Protein AF-A0A561WG35-F1 (afdb_monomer_lite)

pLDDT: mean 74.91, std 13.27, range [43.56, 94.31]

Organism: NCBI:txid1461247

Foldseek 3Di:
DDPDPPVVCVVVVVVQVVVQVVCVVVVHDDDDPVVVLVVVLLVCLLVVPDQVVSCVVSVPPDCVVVVVNVVSNVVSVVVVVVVVCCVVPVDPDPPPPDDD

Sequence (100 aa):
MRGGIAGLLAPLAAVYDEWKRLLKLAGLRDGRLHDARHTAATVLLILGVAERAVMGIMGWSNSAMAARYQHLTAQVRRDIAQRVGGLLWDNPTEDRKPAS

Secondary structure (DSSP, 8-state):
----GGGGTHHHHHHHHHHHHHHHHTTPPP--HHHHHHHHHHHHHHTT--HHHHHHHTT-S-THHHHTTHHHHHHHHHHHHHHHHHHHH--S--------

InterPro domains:
  IPR002104 Integrase, catalytic domain [PF00589] (14-74)
  IPR011010 DNA breaking-rejoining enzyme, catalytic core [SSF56349] (14-84)
  IPR013762 Integrase-like, catalytic domain superfamily [G3DSA:1.10.443.10] (10-85)

Radius of gyration: 23.84 Å; chains: 1; bounding box: 97×24×40 Å

Structure (mmCIF, N/CA/C/O backbone):
data_AF-A0A561WG35-F1
#
_entry.id   AF-A0A561WG35-F1
#
loop_
_atom_site.group_PDB
_atom_site.id
_atom_site.type_symbol
_atom_site.label_atom_id
_atom_site.label_alt_id
_atom_site.label_comp_id
_atom_site.label_asym_id
_atom_site.label_entity_id
_atom_site.label_seq_id
_atom_site.pdbx_PDB_ins_code
_atom_site.Cartn_x
_atom_site.Cartn_y
_atom_site.Cartn_z
_atom_site.occupancy
_atom_site.B_iso_or_equiv
_atom_site.auth_seq_id
_atom_site.auth_comp_id
_atom_site.auth_asym_id
_atom_site.auth_atom_id
_atom_site.pdbx_PDB_model_num
ATOM 1 N N . MET A 1 1 ? 43.933 -5.285 -22.510 1.00 43.56 1 M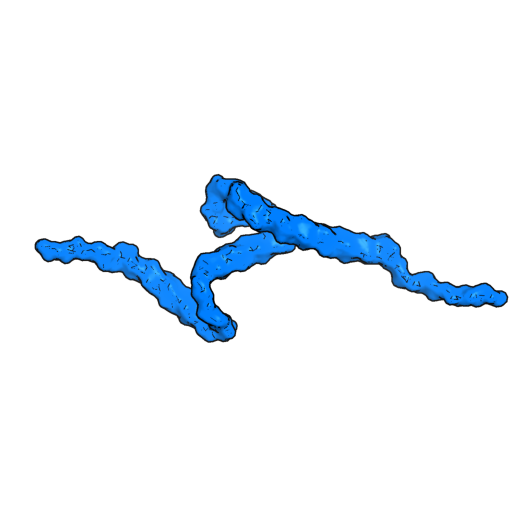ET A N 1
ATOM 2 C CA . MET A 1 1 ? 43.120 -4.065 -22.729 1.00 43.56 1 MET A CA 1
ATOM 3 C C . MET A 1 1 ? 41.648 -4.460 -22.848 1.00 43.56 1 MET A C 1
ATOM 5 O O . MET A 1 1 ? 41.367 -5.386 -23.592 1.00 43.56 1 MET A O 1
ATOM 9 N N . ARG A 1 2 ? 40.761 -3.725 -22.150 1.00 46.56 2 ARG A N 1
ATOM 10 C CA . ARG A 1 2 ? 39.273 -3.752 -22.168 1.00 46.56 2 ARG A CA 1
ATOM 11 C C . ARG A 1 2 ? 38.548 -4.838 -21.344 1.00 46.56 2 ARG A C 1
ATOM 13 O O . ARG A 1 2 ? 37.812 -5.651 -21.885 1.00 46.56 2 ARG A O 1
ATOM 20 N N . GLY A 1 3 ? 38.669 -4.768 -20.014 1.00 45.69 3 GLY A N 1
ATOM 21 C CA . GLY A 1 3 ? 37.643 -5.280 -19.092 1.00 45.69 3 GLY A CA 1
ATOM 22 C C . GLY A 1 3 ? 36.515 -4.2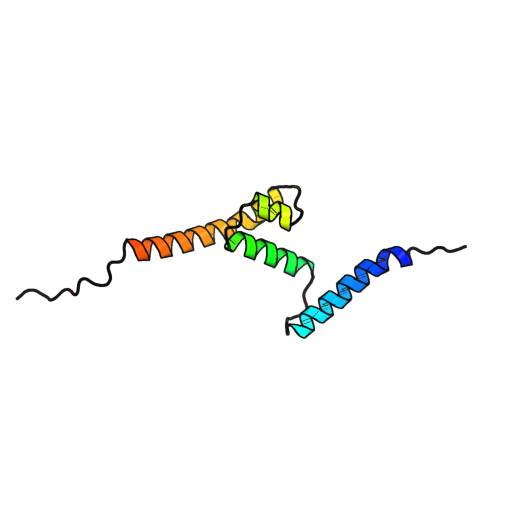52 -18.988 1.00 45.69 3 GLY A C 1
ATOM 23 O O . GLY A 1 3 ? 36.675 -3.224 -18.337 1.00 45.69 3 GLY A O 1
ATOM 24 N N . GLY A 1 4 ? 35.431 -4.466 -19.733 1.00 47.00 4 GLY A N 1
ATOM 25 C CA . GLY A 1 4 ? 34.311 -3.533 -19.831 1.00 47.00 4 GLY A CA 1
ATOM 26 C C . GLY A 1 4 ? 33.231 -3.815 -18.788 1.00 47.00 4 GLY A C 1
ATOM 27 O O . GLY A 1 4 ? 32.826 -4.958 -18.611 1.00 47.00 4 GLY A O 1
ATOM 28 N N . ILE A 1 5 ? 32.742 -2.742 -18.170 1.00 57.34 5 ILE A N 1
ATOM 29 C CA . ILE A 1 5 ? 31.492 -2.485 -17.418 1.00 57.34 5 ILE A CA 1
ATOM 30 C C . ILE A 1 5 ? 30.224 -3.335 -17.710 1.00 57.34 5 ILE A C 1
ATOM 32 O O . ILE A 1 5 ? 29.218 -3.176 -17.025 1.00 57.34 5 ILE A O 1
ATOM 36 N N . ALA A 1 6 ? 30.240 -4.252 -18.678 1.00 53.53 6 ALA A N 1
ATOM 37 C CA . ALA A 1 6 ? 29.117 -5.102 -19.072 1.00 53.53 6 ALA A CA 1
ATOM 38 C C . ALA A 1 6 ? 28.726 -6.158 -18.015 1.00 53.53 6 ALA A C 1
ATOM 40 O O . ALA A 1 6 ? 27.555 -6.516 -17.916 1.00 53.53 6 ALA A O 1
ATOM 41 N N . GLY A 1 7 ? 29.666 -6.620 -17.182 1.00 49.97 7 GLY A N 1
ATOM 42 C CA . GLY A 1 7 ? 29.391 -7.646 -16.161 1.00 49.97 7 GLY A CA 1
ATOM 43 C C . GLY A 1 7 ? 28.506 -7.179 -14.996 1.00 49.97 7 GLY A C 1
ATOM 44 O O . GLY A 1 7 ? 27.872 -8.002 -14.345 1.00 49.97 7 GLY A O 1
ATOM 45 N N . LEU A 1 8 ? 28.419 -5.866 -14.746 1.00 57.03 8 LEU A N 1
ATOM 46 C CA . LEU A 1 8 ? 27.687 -5.309 -13.599 1.00 57.03 8 LEU A CA 1
ATOM 47 C C . LEU A 1 8 ? 26.211 -4.987 -13.914 1.00 57.03 8 LEU A C 1
ATOM 49 O O . LEU A 1 8 ? 25.406 -4.843 -12.999 1.00 57.03 8 LEU A O 1
ATOM 53 N N . LEU A 1 9 ? 25.845 -4.884 -15.199 1.00 55.16 9 LEU A N 1
ATOM 54 C CA . LEU A 1 9 ? 24.490 -4.527 -15.655 1.00 55.16 9 LEU A CA 1
ATOM 55 C C . LEU A 1 9 ? 23.611 -5.743 -15.993 1.00 55.16 9 LEU A C 1
ATOM 57 O O . LEU A 1 9 ? 22.385 -5.627 -15.995 1.00 55.16 9 LEU A O 1
ATOM 61 N N . ALA A 1 10 ? 24.216 -6.916 -16.204 1.00 59.88 10 ALA A N 1
ATOM 62 C CA . ALA A 1 10 ? 23.510 -8.177 -16.444 1.00 59.88 10 ALA A CA 1
ATOM 63 C C . ALA A 1 10 ? 22.428 -8.535 -15.391 1.00 59.88 10 ALA A C 1
ATOM 65 O O . ALA A 1 10 ? 21.345 -8.959 -15.797 1.00 59.88 10 ALA A O 1
ATOM 66 N N . PRO A 1 11 ? 22.629 -8.325 -14.070 1.00 62.84 11 PRO A N 1
ATOM 67 C CA . PRO A 1 11 ? 21.600 -8.657 -13.085 1.00 62.84 11 PRO A CA 1
ATOM 68 C C . PRO A 1 11 ? 20.382 -7.725 -13.148 1.00 62.84 11 PRO A C 1
ATOM 70 O O . PRO A 1 11 ? 19.262 -8.165 -12.907 1.00 62.84 11 PRO A O 1
ATOM 73 N N . LEU A 1 12 ? 20.567 -6.451 -13.507 1.00 63.19 12 LEU A N 1
ATOM 74 C CA . LEU A 1 12 ? 19.464 -5.492 -13.638 1.00 63.19 12 LEU A CA 1
ATOM 75 C C . LEU A 1 12 ? 18.624 -5.748 -14.895 1.00 63.19 12 LEU A C 1
ATOM 77 O O . LEU A 1 12 ? 17.399 -5.658 -14.827 1.00 63.19 12 LEU A O 1
ATOM 81 N N . ALA A 1 13 ? 19.265 -6.109 -16.011 1.00 73.19 13 ALA A N 1
ATOM 82 C CA . ALA A 1 13 ? 18.569 -6.484 -17.242 1.00 73.19 13 ALA A CA 1
ATOM 83 C C . ALA A 1 13 ? 17.719 -7.753 -17.048 1.00 73.19 13 ALA A C 1
ATOM 85 O O . ALA A 1 13 ? 16.539 -7.754 -17.385 1.00 73.19 13 ALA A O 1
ATOM 86 N N . ALA A 1 14 ? 18.267 -8.782 -16.392 1.00 80.06 14 ALA A N 1
ATOM 87 C CA . ALA A 1 14 ? 17.537 -10.020 -16.111 1.00 80.06 14 ALA A CA 1
ATOM 88 C C . ALA A 1 14 ? 16.300 -9.801 -15.216 1.00 80.06 14 ALA A C 1
ATOM 90 O O . ALA A 1 14 ? 15.239 -10.372 -15.468 1.00 80.06 14 ALA A O 1
ATOM 91 N N . VAL A 1 15 ? 16.404 -8.940 -14.195 1.00 82.38 15 VAL A N 1
ATOM 92 C CA . VAL A 1 15 ? 15.263 -8.578 -13.331 1.00 82.38 15 VAL A CA 1
ATOM 93 C C . VAL A 1 15 ? 14.197 -7.804 -14.107 1.00 82.38 15 VAL A C 1
ATOM 95 O O . VAL A 1 15 ? 13.002 -8.008 -13.889 1.00 82.38 15 VAL A O 1
ATOM 98 N N . TYR A 1 16 ? 14.610 -6.918 -15.013 1.00 87.06 16 TYR A N 1
ATOM 99 C CA . TYR A 1 16 ? 13.688 -6.172 -15.863 1.00 87.06 16 TYR A CA 1
ATOM 100 C C . TYR A 1 16 ? 12.933 -7.093 -16.830 1.00 87.06 16 TYR A C 1
ATOM 102 O O . TYR A 1 16 ? 11.708 -7.002 -16.917 1.00 87.06 16 TYR A O 1
ATOM 110 N N . ASP A 1 17 ? 13.635 -7.999 -17.507 1.00 89.75 17 ASP A N 1
ATOM 111 C CA . ASP A 1 17 ? 13.030 -8.906 -18.484 1.00 89.75 17 ASP A CA 1
ATOM 112 C C . ASP A 1 17 ? 12.055 -9.882 -17.819 1.00 89.75 17 ASP A C 1
ATOM 114 O O . ASP A 1 17 ? 10.928 -10.052 -18.297 1.00 89.75 17 ASP A O 1
ATOM 118 N N . GLU A 1 18 ? 12.424 -10.452 -16.666 1.00 91.56 18 GLU A N 1
ATOM 119 C CA . GLU A 1 18 ? 11.514 -11.324 -15.918 1.00 91.56 18 GLU A CA 1
ATOM 120 C C . GLU A 1 18 ? 10.297 -10.548 -15.400 1.00 91.56 18 GLU A C 1
ATOM 122 O O . GLU A 1 18 ? 9.172 -11.035 -15.492 1.00 91.56 18 GLU A O 1
ATOM 127 N N . TRP A 1 19 ? 10.472 -9.303 -14.942 1.00 90.38 19 TRP A N 1
ATOM 128 C CA . TRP A 1 19 ? 9.348 -8.446 -14.559 1.00 90.38 19 TRP A CA 1
ATOM 129 C C . TRP A 1 19 ? 8.365 -8.229 -15.718 1.00 90.38 19 TRP A C 1
ATOM 131 O O . TRP A 1 19 ? 7.153 -8.385 -15.546 1.00 90.38 19 TRP A O 1
ATOM 141 N N . LYS A 1 20 ? 8.868 -7.918 -16.919 1.00 93.25 20 LYS A N 1
ATOM 142 C CA . LYS A 1 20 ? 8.021 -7.760 -18.112 1.00 93.25 20 LYS A CA 1
ATOM 143 C C . LYS A 1 20 ? 7.327 -9.066 -18.494 1.00 93.25 20 LYS A C 1
ATOM 145 O O . LYS A 1 20 ? 6.151 -9.045 -18.865 1.00 93.25 20 LYS A O 1
ATOM 150 N N . ARG A 1 21 ? 8.010 -10.205 -18.350 1.00 94.31 21 ARG A N 1
ATOM 151 C CA . ARG A 1 21 ? 7.420 -11.533 -18.561 1.00 94.31 21 ARG A CA 1
ATOM 152 C C . ARG A 1 21 ? 6.263 -11.794 -17.595 1.00 94.31 21 ARG A C 1
ATOM 154 O O . ARG A 1 21 ? 5.195 -12.215 -18.037 1.00 94.31 21 ARG A O 1
ATOM 161 N N . LEU A 1 22 ? 6.444 -11.494 -16.309 1.00 90.75 22 LEU A N 1
ATOM 162 C CA . LEU A 1 22 ? 5.416 -11.655 -15.277 1.00 90.75 22 LEU A CA 1
ATOM 163 C C . LEU A 1 22 ? 4.193 -10.767 -15.528 1.00 90.75 22 LEU A C 1
ATOM 165 O O . LEU A 1 22 ? 3.070 -11.252 -15.413 1.00 90.75 22 LEU A O 1
ATOM 169 N N . LEU A 1 23 ? 4.385 -9.505 -15.933 1.00 89.69 23 LEU A N 1
ATOM 170 C CA . LEU A 1 23 ? 3.270 -8.622 -16.297 1.00 89.69 23 LEU A CA 1
ATOM 171 C C . LEU A 1 23 ? 2.428 -9.206 -17.435 1.00 89.69 23 LEU A C 1
ATOM 173 O O . LEU A 1 23 ? 1.201 -9.233 -17.340 1.00 89.69 23 LEU A O 1
ATOM 177 N N . LYS A 1 24 ? 3.084 -9.733 -18.477 1.00 94.06 24 LYS A N 1
ATOM 178 C CA . LYS A 1 24 ? 2.401 -10.371 -19.608 1.00 94.06 24 LYS A CA 1
ATOM 179 C C . LYS A 1 24 ? 1.638 -11.626 -19.182 1.00 94.06 24 LYS A C 1
ATOM 181 O O . LYS A 1 24 ? 0.499 -11.805 -19.601 1.00 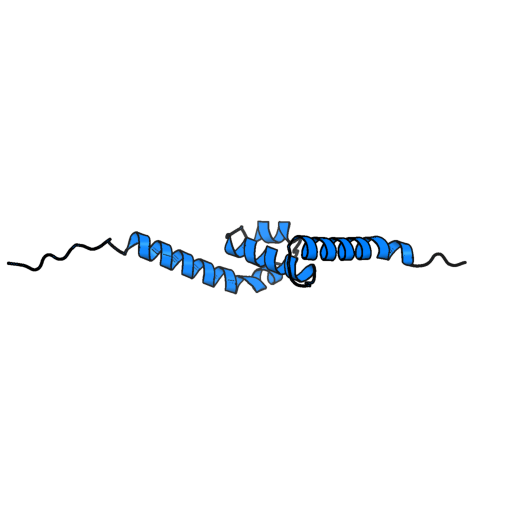94.06 24 LYS A O 1
ATOM 186 N N . LEU A 1 25 ? 2.241 -12.475 -18.346 1.00 93.69 25 LEU A N 1
ATOM 187 C CA . LEU A 1 25 ? 1.590 -13.681 -17.820 1.00 93.69 25 LEU A CA 1
ATOM 188 C C . LEU A 1 25 ? 0.373 -13.355 -16.948 1.00 93.69 25 LEU A C 1
ATOM 190 O O . LEU A 1 25 ? -0.626 -14.062 -17.010 1.00 93.69 25 LEU A O 1
ATOM 194 N N . ALA A 1 26 ? 0.438 -12.271 -16.175 1.00 88.88 26 ALA A N 1
ATOM 195 C CA . ALA A 1 26 ? -0.669 -11.794 -15.353 1.00 88.88 26 ALA A CA 1
ATOM 196 C C . ALA A 1 26 ? -1.751 -11.034 -16.151 1.00 88.88 26 ALA A C 1
ATOM 198 O O . ALA A 1 26 ? -2.738 -10.599 -15.562 1.00 88.88 26 ALA A O 1
ATOM 199 N N . GLY A 1 27 ? -1.570 -10.830 -17.464 1.00 92.50 27 GLY A N 1
ATOM 200 C CA . GLY A 1 27 ? -2.487 -10.039 -18.294 1.00 92.50 27 GLY A CA 1
ATOM 201 C C . GLY A 1 27 ? -2.527 -8.552 -17.920 1.00 92.50 27 GLY A C 1
ATOM 202 O O . GLY A 1 27 ? -3.511 -7.867 -18.195 1.00 92.50 27 GLY A O 1
ATOM 203 N N . LEU A 1 28 ? -1.479 -8.047 -17.265 1.00 88.62 28 LEU A N 1
ATOM 204 C CA . LEU A 1 28 ? -1.392 -6.666 -16.805 1.00 88.62 28 LEU A CA 1
ATOM 205 C C . LEU A 1 28 ? -0.780 -5.763 -17.879 1.00 88.62 28 LEU A C 1
ATOM 207 O O . LEU A 1 28 ? 0.056 -6.180 -18.682 1.00 88.62 28 LEU A O 1
ATOM 211 N N . ARG A 1 29 ? -1.182 -4.486 -17.860 1.00 89.81 29 ARG A N 1
ATOM 212 C CA . ARG A 1 29 ? -0.575 -3.443 -18.697 1.00 89.81 29 ARG A CA 1
ATOM 213 C C . ARG A 1 29 ? 0.921 -3.321 -18.427 1.00 89.81 29 ARG A C 1
ATOM 215 O O . ARG A 1 29 ? 1.393 -3.639 -17.333 1.00 89.81 29 ARG A O 1
ATOM 222 N N . ASP A 1 30 ? 1.641 -2.752 -19.388 1.00 89.81 30 ASP A N 1
ATOM 223 C CA . ASP A 1 30 ? 3.055 -2.488 -19.188 1.00 89.81 30 ASP A CA 1
ATOM 224 C C . ASP A 1 30 ? 3.280 -1.495 -18.034 1.00 89.81 30 ASP A C 1
ATOM 226 O O . ASP A 1 30 ? 2.683 -0.414 -17.980 1.00 89.81 30 ASP A O 1
ATOM 230 N N . GLY A 1 31 ? 4.116 -1.892 -17.078 1.00 85.94 31 GLY A N 1
ATOM 231 C CA . GLY A 1 31 ? 4.328 -1.186 -15.818 1.00 85.94 31 GLY A CA 1
ATOM 232 C C . GLY A 1 31 ? 5.779 -1.263 -15.366 1.00 85.94 31 GLY A C 1
ATOM 233 O O . GLY A 1 31 ? 6.546 -2.135 -15.799 1.00 85.94 31 GLY A O 1
ATOM 234 N N . ARG A 1 32 ? 6.193 -0.331 -14.503 1.00 87.75 32 ARG A N 1
ATOM 235 C CA . ARG A 1 32 ? 7.536 -0.350 -13.913 1.00 87.75 32 ARG A CA 1
ATOM 236 C C . ARG A 1 32 ? 7.521 -1.195 -12.643 1.00 87.75 32 ARG A C 1
ATOM 238 O O . ARG A 1 32 ? 6.563 -1.154 -11.879 1.00 87.75 32 ARG A O 1
ATOM 245 N N . LEU A 1 33 ? 8.623 -1.891 -12.365 1.00 84.00 33 LEU A N 1
ATOM 246 C CA . LEU A 1 33 ? 8.786 -2.664 -11.125 1.00 84.00 33 LEU A CA 1
ATOM 247 C C . LEU A 1 33 ? 8.604 -1.784 -9.872 1.00 84.00 33 LEU A C 1
ATOM 249 O O . LEU A 1 33 ? 8.064 -2.211 -8.854 1.00 84.00 33 LEU A O 1
ATOM 253 N N . HIS A 1 34 ? 9.009 -0.518 -9.970 1.00 86.69 34 HIS A N 1
ATOM 254 C CA . HIS A 1 34 ? 8.820 0.472 -8.916 1.00 86.69 34 HIS A CA 1
ATOM 255 C C . HIS A 1 34 ? 7.339 0.758 -8.606 1.00 86.69 34 HIS A C 1
ATOM 257 O O . HIS A 1 34 ? 6.995 0.988 -7.449 1.00 86.69 34 HIS A O 1
ATOM 263 N N . ASP A 1 35 ? 6.448 0.683 -9.598 1.00 84.62 35 ASP A N 1
ATOM 264 C CA . ASP A 1 35 ? 5.012 0.894 -9.386 1.00 84.62 35 ASP A CA 1
ATOM 265 C C . ASP A 1 35 ? 4.414 -0.257 -8.572 1.00 84.62 35 ASP A C 1
ATOM 267 O O . ASP A 1 35 ? 3.620 -0.030 -7.663 1.00 84.62 35 ASP A O 1
ATOM 271 N N . ALA A 1 36 ? 4.873 -1.488 -8.810 1.00 85.19 36 ALA A N 1
ATOM 272 C CA . ALA A 1 36 ? 4.489 -2.640 -7.999 1.00 85.19 36 ALA A CA 1
ATOM 273 C C . ALA A 1 36 ? 4.975 -2.508 -6.550 1.00 85.19 36 ALA A C 1
ATOM 275 O O . ALA A 1 36 ? 4.236 -2.823 -5.617 1.00 85.19 36 ALA A O 1
ATOM 276 N N . ARG A 1 37 ? 6.182 -1.961 -6.343 1.00 84.44 37 ARG A N 1
ATOM 277 C CA . ARG A 1 37 ? 6.683 -1.624 -5.001 1.00 84.44 37 ARG A CA 1
ATOM 278 C C . ARG A 1 37 ? 5.791 -0.583 -4.313 1.00 84.44 37 ARG A C 1
ATOM 280 O O . ARG A 1 37 ? 5.509 -0.722 -3.125 1.00 84.44 37 ARG A O 1
ATOM 287 N N . HIS A 1 38 ? 5.318 0.429 -5.039 1.00 84.69 38 HIS A N 1
ATOM 288 C CA . HIS A 1 38 ? 4.344 1.391 -4.514 1.00 84.69 38 HIS A CA 1
ATOM 289 C C . HIS A 1 38 ? 3.012 0.731 -4.152 1.00 84.69 38 HIS A C 1
ATOM 291 O O . HIS A 1 38 ? 2.485 0.976 -3.069 1.00 84.69 38 HIS A O 1
ATOM 297 N N . THR A 1 39 ? 2.489 -0.140 -5.016 1.00 83.31 39 THR A N 1
ATOM 298 C CA . THR A 1 39 ? 1.250 -0.876 -4.745 1.00 83.31 39 THR A CA 1
ATOM 299 C C . THR A 1 39 ? 1.380 -1.759 -3.505 1.00 83.31 39 THR A C 1
ATOM 301 O O . THR A 1 39 ? 0.496 -1.727 -2.655 1.00 83.31 39 THR A O 1
ATOM 304 N N . ALA A 1 40 ? 2.493 -2.479 -3.345 1.00 85.06 40 ALA A N 1
ATOM 305 C CA . ALA A 1 40 ? 2.745 -3.304 -2.164 1.00 85.06 40 ALA A CA 1
ATOM 306 C C . ALA A 1 40 ? 2.734 -2.478 -0.866 1.00 85.06 40 ALA A C 1
ATOM 308 O O . ALA A 1 40 ? 2.074 -2.864 0.097 1.00 85.06 40 ALA A O 1
ATOM 309 N N . ALA A 1 41 ? 3.390 -1.311 -0.855 1.00 84.88 41 ALA A N 1
ATOM 310 C CA . ALA A 1 41 ? 3.351 -0.396 0.287 1.00 84.88 41 ALA A CA 1
ATOM 311 C C . ALA A 1 41 ? 1.918 0.029 0.638 1.00 84.88 41 ALA A C 1
ATOM 313 O O . ALA A 1 41 ? 1.512 -0.052 1.797 1.00 84.88 41 ALA A O 1
ATOM 314 N N . THR A 1 42 ? 1.144 0.450 -0.363 1.00 81.00 42 THR A N 1
ATOM 315 C CA . THR A 1 42 ? -0.255 0.841 -0.174 1.00 81.00 42 THR A CA 1
ATOM 316 C C . THR A 1 42 ? -1.094 -0.313 0.374 1.00 81.00 42 THR A C 1
ATOM 318 O O . THR A 1 42 ? -1.817 -0.113 1.344 1.00 81.00 42 THR A O 1
ATOM 321 N N . VAL A 1 43 ? -0.970 -1.520 -0.185 1.00 83.62 43 VAL A N 1
ATOM 322 C CA . VAL A 1 43 ? -1.721 -2.703 0.268 1.00 83.62 43 VAL A CA 1
ATOM 323 C C . VAL A 1 43 ? -1.398 -3.040 1.722 1.00 83.62 43 VAL A C 1
ATOM 325 O O . VAL A 1 43 ? -2.317 -3.194 2.521 1.00 83.62 43 VAL A O 1
ATOM 328 N N . LEU A 1 44 ? -0.118 -3.095 2.101 1.00 81.44 44 LEU A N 1
ATOM 329 C CA . LEU A 1 44 ? 0.287 -3.405 3.478 1.00 81.44 44 LEU A CA 1
ATOM 330 C C . LEU A 1 44 ? -0.274 -2.395 4.489 1.00 81.44 44 LEU A C 1
ATOM 332 O O . LEU A 1 44 ? -0.707 -2.770 5.577 1.00 81.44 44 LEU A O 1
ATOM 336 N N . LEU A 1 45 ? -0.300 -1.117 4.117 1.00 80.00 45 LEU A N 1
ATOM 337 C CA . LEU A 1 45 ? -0.830 -0.053 4.964 1.00 80.00 45 LEU A CA 1
ATOM 338 C C . LEU A 1 45 ? -2.359 -0.071 5.053 1.00 80.00 45 LEU A C 1
ATOM 340 O O . LEU A 1 45 ? -2.899 0.169 6.131 1.00 80.00 45 LEU A O 1
ATOM 344 N N . ILE A 1 46 ? -3.056 -0.392 3.958 1.00 75.81 46 ILE A N 1
ATOM 345 C CA . ILE A 1 46 ? -4.511 -0.611 3.965 1.00 75.81 46 ILE A CA 1
ATOM 346 C C . ILE A 1 46 ? -4.868 -1.797 4.870 1.00 75.81 46 ILE A C 1
ATOM 348 O O . ILE A 1 46 ? -5.820 -1.713 5.638 1.00 75.81 46 ILE A O 1
ATOM 352 N N . LEU A 1 47 ? -4.077 -2.873 4.837 1.00 78.56 47 LEU A N 1
ATOM 353 C CA . LEU A 1 47 ? -4.250 -4.038 5.712 1.00 78.56 47 LEU A CA 1
ATOM 354 C C . LEU A 1 47 ? -3.901 -3.755 7.186 1.00 78.56 47 LEU A C 1
ATOM 356 O O . LEU A 1 47 ? -4.027 -4.643 8.024 1.00 78.56 47 LEU A O 1
ATOM 360 N N . GLY A 1 48 ? -3.463 -2.536 7.520 1.00 74.56 48 GLY A N 1
ATOM 361 C CA . GLY A 1 48 ? -3.170 -2.133 8.893 1.00 74.56 48 GLY A CA 1
ATOM 362 C C . GLY A 1 48 ? -1.894 -2.749 9.468 1.00 74.56 48 GLY A C 1
ATOM 363 O O . GLY A 1 48 ? -1.729 -2.765 10.688 1.00 74.56 48 GLY A O 1
ATOM 364 N N . VAL A 1 49 ? -0.983 -3.245 8.622 1.00 81.06 49 VAL A N 1
ATOM 365 C CA . VAL A 1 49 ? 0.310 -3.777 9.073 1.00 81.06 49 VAL A CA 1
ATOM 366 C C . VAL A 1 49 ? 1.084 -2.678 9.804 1.00 81.06 49 VAL A C 1
ATOM 368 O O . VAL A 1 49 ? 1.153 -1.535 9.347 1.00 81.06 49 VAL A O 1
ATOM 371 N N . ALA A 1 50 ? 1.671 -3.025 10.953 1.00 81.50 50 ALA A N 1
ATOM 372 C CA . ALA A 1 50 ? 2.399 -2.078 11.790 1.00 81.50 50 ALA A CA 1
ATOM 373 C C . ALA A 1 50 ? 3.505 -1.360 11.001 1.00 81.50 50 ALA A C 1
ATOM 375 O O . ALA A 1 50 ? 4.273 -1.994 10.276 1.00 81.50 50 ALA A O 1
ATOM 376 N N . GLU A 1 51 ? 3.633 -0.044 11.194 1.00 80.56 51 GLU A N 1
ATOM 377 C CA . GLU A 1 51 ? 4.542 0.809 10.415 1.00 80.56 51 GLU A CA 1
ATOM 378 C C . GLU A 1 51 ? 5.982 0.281 10.396 1.00 80.56 51 GLU A C 1
ATOM 380 O O . GLU A 1 51 ? 6.596 0.197 9.336 1.00 80.56 51 GLU A O 1
ATOM 385 N N . ARG A 1 52 ? 6.502 -0.176 11.543 1.00 81.25 52 ARG A N 1
ATOM 386 C CA . ARG A 1 52 ? 7.846 -0.771 11.623 1.00 81.25 52 ARG A CA 1
ATOM 387 C C . ARG A 1 52 ? 7.999 -2.046 10.792 1.00 81.25 52 ARG A C 1
ATOM 389 O O . ARG A 1 52 ? 9.053 -2.250 10.196 1.00 81.25 52 ARG A O 1
ATOM 396 N N . ALA A 1 53 ? 6.969 -2.888 10.739 1.00 84.75 53 ALA A N 1
ATOM 397 C CA . ALA A 1 53 ? 6.983 -4.092 9.916 1.00 84.75 53 ALA A CA 1
ATOM 398 C C . ALA A 1 53 ? 6.937 -3.730 8.424 1.00 84.75 53 ALA A C 1
ATOM 400 O O . ALA A 1 53 ? 7.703 -4.288 7.642 1.00 84.75 53 ALA A O 1
ATOM 401 N N . VAL A 1 54 ? 6.128 -2.733 8.042 1.00 85.75 54 VAL A N 1
ATOM 402 C CA . VAL A 1 54 ? 6.123 -2.196 6.671 1.00 85.75 54 VAL A CA 1
ATOM 403 C C . VAL A 1 54 ? 7.494 -1.626 6.311 1.00 85.75 54 VAL A C 1
ATOM 405 O O . VAL A 1 54 ? 8.020 -1.961 5.258 1.00 85.75 54 VAL A O 1
ATOM 408 N N . MET A 1 55 ? 8.127 -0.836 7.181 1.00 87.50 55 MET A N 1
ATOM 409 C CA . MET A 1 55 ? 9.480 -0.320 6.939 1.00 87.50 55 MET A CA 1
ATOM 410 C C . MET A 1 55 ? 10.504 -1.443 6.736 1.00 87.50 55 MET A C 1
ATOM 412 O O . MET A 1 55 ? 11.330 -1.341 5.832 1.00 87.50 55 MET A O 1
ATOM 416 N N . GLY A 1 56 ? 10.418 -2.524 7.519 1.00 87.31 56 GLY A N 1
ATOM 417 C CA . GLY A 1 56 ? 11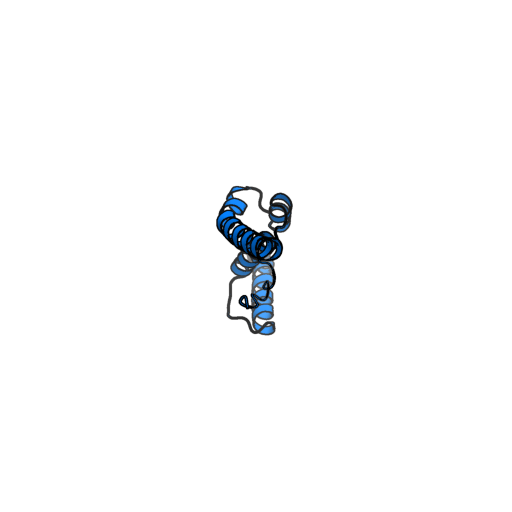.267 -3.706 7.358 1.00 87.31 56 GLY A CA 1
ATOM 418 C C . GLY A 1 56 ? 11.056 -4.412 6.016 1.00 87.31 56 GLY A C 1
ATOM 419 O O . GLY A 1 56 ? 12.014 -4.601 5.270 1.00 87.31 56 GLY A O 1
ATOM 420 N N . ILE A 1 57 ? 9.805 -4.734 5.670 1.00 87.38 57 ILE A N 1
ATOM 421 C CA . ILE A 1 57 ? 9.446 -5.388 4.396 1.00 87.38 57 ILE A CA 1
ATOM 422 C C . ILE A 1 57 ? 9.852 -4.516 3.202 1.00 87.38 57 ILE A C 1
ATOM 424 O O . ILE A 1 57 ? 10.392 -5.000 2.209 1.00 87.38 57 ILE A O 1
ATOM 428 N N . MET A 1 58 ? 9.617 -3.209 3.306 1.00 88.12 58 MET A N 1
ATOM 429 C CA . MET A 1 58 ? 9.907 -2.250 2.249 1.00 88.12 58 MET A CA 1
ATOM 430 C C . MET A 1 58 ? 11.363 -1.776 2.249 1.00 88.12 58 MET A C 1
ATOM 432 O O . MET A 1 58 ? 11.712 -0.953 1.402 1.00 88.12 58 MET A O 1
ATOM 436 N N . GLY A 1 59 ? 12.217 -2.250 3.162 1.00 87.06 59 GLY A N 1
ATOM 437 C CA . GLY A 1 59 ? 13.619 -1.834 3.270 1.00 87.06 59 GLY A CA 1
ATOM 438 C C . GLY A 1 59 ? 13.807 -0.321 3.428 1.00 87.06 59 GLY A C 1
ATOM 439 O O . GLY A 1 59 ? 14.762 0.241 2.894 1.00 87.06 59 GLY A O 1
ATOM 440 N N . TRP A 1 60 ? 12.869 0.366 4.082 1.00 87.44 60 TRP A N 1
ATOM 441 C CA . TRP A 1 60 ? 12.945 1.807 4.308 1.00 87.44 60 TRP A CA 1
ATOM 442 C C . TRP A 1 60 ? 13.704 2.107 5.594 1.00 87.44 60 TRP A C 1
ATOM 444 O O . TRP A 1 60 ? 13.318 1.671 6.674 1.00 87.44 60 TRP A O 1
ATOM 454 N N . SER A 1 61 ? 14.746 2.925 5.484 1.00 80.00 61 SER A N 1
ATOM 455 C CA . SER A 1 61 ? 15.517 3.413 6.630 1.00 80.00 61 SER A CA 1
ATOM 456 C C . SER A 1 61 ? 14.937 4.685 7.260 1.00 80.00 61 SER A C 1
ATOM 458 O O . SER A 1 61 ? 15.335 5.049 8.362 1.00 80.00 61 SER A O 1
ATOM 460 N N . ASN A 1 62 ? 13.997 5.361 6.587 1.00 77.62 62 ASN A N 1
ATOM 461 C CA . ASN A 1 62 ? 13.419 6.633 7.025 1.00 77.62 62 ASN A CA 1
ATOM 462 C C . ASN A 1 62 ? 11.882 6.565 7.080 1.00 77.62 62 ASN A C 1
ATOM 464 O O . ASN A 1 62 ? 11.235 6.198 6.095 1.00 77.62 62 ASN A O 1
ATOM 468 N N . SER A 1 63 ? 11.300 6.981 8.209 1.00 71.44 63 SER A N 1
ATOM 469 C CA . SER A 1 63 ? 9.850 7.060 8.435 1.00 71.44 63 SER A CA 1
ATOM 470 C C . SER A 1 63 ? 9.142 8.077 7.532 1.00 71.44 63 SER A C 1
ATOM 472 O O . SER A 1 63 ? 7.951 7.930 7.267 1.00 71.44 63 SER A O 1
ATOM 474 N N . ALA A 1 64 ? 9.861 9.047 6.954 1.00 75.94 64 ALA A N 1
ATOM 475 C CA . ALA A 1 64 ? 9.314 9.957 5.943 1.00 75.94 64 ALA A CA 1
ATOM 476 C C . ALA A 1 64 ? 8.713 9.207 4.735 1.00 75.94 64 ALA A C 1
ATOM 478 O O . ALA A 1 64 ? 7.754 9.676 4.118 1.00 75.94 64 ALA A O 1
ATOM 479 N N . MET A 1 65 ? 9.227 8.010 4.422 1.00 74.38 65 MET A N 1
ATOM 480 C CA . MET A 1 65 ? 8.661 7.157 3.374 1.00 74.38 65 MET A CA 1
ATOM 481 C C . MET A 1 65 ? 7.304 6.571 3.768 1.00 74.38 65 MET A C 1
ATOM 483 O O . MET A 1 65 ? 6.424 6.491 2.915 1.00 74.38 65 MET A O 1
ATOM 487 N N . ALA A 1 66 ? 7.105 6.215 5.041 1.00 70.56 66 ALA A N 1
ATOM 488 C CA . ALA A 1 66 ? 5.813 5.759 5.554 1.00 70.56 66 ALA A CA 1
ATOM 489 C C . ALA A 1 66 ? 4.804 6.916 5.637 1.00 70.56 66 ALA A C 1
ATOM 491 O O . ALA A 1 66 ? 3.642 6.751 5.259 1.00 70.56 66 ALA A O 1
ATOM 492 N N . ALA A 1 67 ? 5.264 8.112 6.026 1.00 73.75 67 ALA A N 1
ATOM 493 C CA . ALA A 1 67 ? 4.451 9.329 6.083 1.00 73.75 67 ALA A CA 1
ATOM 494 C C . ALA A 1 67 ? 3.762 9.651 4.744 1.00 73.75 67 ALA A C 1
ATOM 496 O O . ALA A 1 67 ? 2.594 10.039 4.733 1.00 73.75 67 ALA A O 1
ATOM 497 N N . ARG A 1 68 ? 4.427 9.389 3.606 1.00 73.31 68 ARG A N 1
ATOM 498 C CA . ARG A 1 68 ? 3.860 9.577 2.255 1.00 73.31 68 ARG A CA 1
ATOM 499 C C . ARG A 1 68 ? 2.546 8.822 2.029 1.00 73.31 68 ARG A C 1
ATOM 501 O O . ARG A 1 68 ? 1.758 9.233 1.189 1.00 73.31 68 ARG A O 1
ATOM 508 N N . TYR A 1 69 ? 2.298 7.750 2.775 1.00 70.19 69 TYR A N 1
ATOM 509 C CA . TYR A 1 69 ? 1.105 6.916 2.642 1.00 70.19 69 TYR A CA 1
ATOM 510 C C . TYR A 1 69 ? 0.151 7.026 3.839 1.00 70.19 69 TYR A C 1
ATOM 512 O O . TYR A 1 69 ? -0.913 6.406 3.827 1.00 70.19 69 TYR A O 1
ATOM 520 N N . GLN A 1 70 ? 0.480 7.819 4.866 1.00 68.62 70 GLN A N 1
ATOM 521 C CA . GLN A 1 70 ? -0.384 7.991 6.043 1.00 68.62 70 GLN A CA 1
ATOM 522 C C . GLN A 1 70 ? -1.751 8.607 5.699 1.00 68.62 70 GLN A C 1
ATOM 524 O O . GLN A 1 70 ? -2.739 8.359 6.386 1.00 68.62 70 GLN A O 1
ATOM 529 N N . HIS A 1 71 ? -1.861 9.357 4.601 1.00 71.62 71 HIS A N 1
ATOM 530 C CA . HIS A 1 71 ? -3.162 9.855 4.150 1.00 71.62 71 HIS A CA 1
ATOM 531 C C . HIS A 1 71 ? -4.113 8.717 3.720 1.00 71.62 71 HIS A C 1
ATOM 533 O O . HIS A 1 71 ? -5.322 8.814 3.933 1.00 71.62 71 HIS A O 1
ATOM 539 N N . LEU A 1 72 ? -3.581 7.618 3.164 1.00 66.38 72 LEU A N 1
ATOM 540 C CA . LEU A 1 72 ? -4.370 6.448 2.756 1.00 66.38 72 LEU A CA 1
ATOM 541 C C . LEU A 1 72 ? -4.864 5.675 3.979 1.00 66.38 72 LEU A C 1
ATOM 543 O O . LEU A 1 72 ? -6.021 5.264 4.021 1.00 66.38 72 LEU A O 1
ATOM 547 N N . THR A 1 73 ? -4.026 5.539 5.010 1.00 67.38 73 THR A N 1
ATOM 548 C CA . THR A 1 73 ? -4.428 4.875 6.258 1.00 67.38 73 THR A CA 1
ATOM 549 C C . THR A 1 73 ? -5.510 5.660 6.990 1.00 67.38 73 THR A C 1
ATOM 551 O O . THR A 1 73 ? -6.415 5.053 7.553 1.00 67.38 73 THR A O 1
ATOM 554 N N . ALA A 1 74 ? -5.486 6.996 6.942 1.00 71.00 74 ALA A N 1
ATOM 555 C CA . ALA A 1 74 ? -6.548 7.819 7.516 1.00 71.00 74 ALA A CA 1
ATOM 556 C C . ALA A 1 74 ? -7.911 7.566 6.847 1.00 71.00 74 ALA A C 1
ATOM 558 O O . ALA A 1 74 ? -8.925 7.498 7.539 1.00 71.00 74 ALA A O 1
ATOM 559 N N . GLN A 1 75 ? -7.946 7.398 5.521 1.00 70.56 75 GLN A N 1
ATOM 560 C CA . GLN A 1 75 ? -9.178 7.077 4.796 1.00 70.56 75 GLN A CA 1
ATOM 561 C C . GLN A 1 75 ? -9.682 5.669 5.127 1.00 70.56 75 GLN A C 1
ATOM 563 O O . GLN A 1 75 ? -10.842 5.515 5.485 1.00 70.56 75 GLN A O 1
ATOM 568 N N . VAL A 1 76 ? -8.795 4.672 5.129 1.00 68.50 76 VAL A N 1
ATOM 569 C CA . VAL A 1 76 ? -9.139 3.293 5.516 1.00 68.50 76 VAL A CA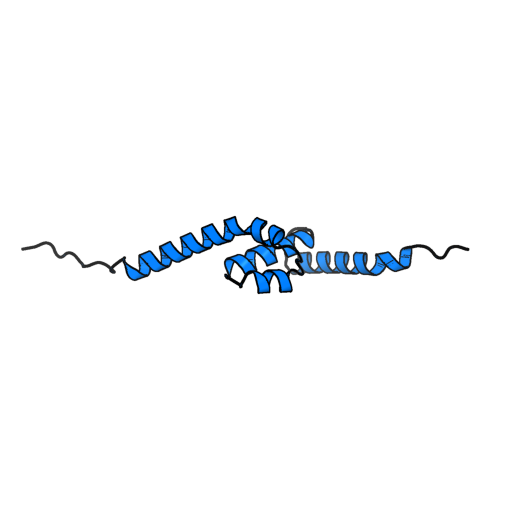 1
ATOM 570 C C . VAL A 1 76 ? -9.662 3.223 6.950 1.00 68.50 76 VAL A C 1
ATOM 572 O O . VAL A 1 76 ? -10.653 2.552 7.216 1.00 68.50 76 VAL A O 1
ATOM 575 N N . ARG A 1 77 ? -9.043 3.951 7.887 1.00 70.19 77 ARG A N 1
ATOM 576 C CA . ARG A 1 77 ? -9.510 4.023 9.280 1.00 70.19 77 ARG A CA 1
ATOM 577 C C . ARG A 1 77 ? -10.903 4.637 9.387 1.00 70.19 77 ARG A C 1
ATOM 579 O O . ARG A 1 77 ? -11.693 4.153 10.189 1.00 70.19 77 ARG A O 1
ATOM 586 N N . ARG A 1 78 ? -11.211 5.670 8.594 1.00 77.62 78 ARG A N 1
ATOM 587 C CA . ARG A 1 78 ? -12.560 6.257 8.539 1.00 77.62 78 ARG A CA 1
ATOM 588 C C . ARG A 1 78 ? -13.579 5.266 7.989 1.00 77.62 78 ARG A C 1
ATOM 590 O O . ARG A 1 78 ? -14.618 5.100 8.614 1.00 77.62 78 ARG A O 1
ATOM 597 N N . ASP A 1 79 ? -13.262 4.570 6.901 1.00 75.56 79 ASP A N 1
ATOM 598 C CA . ASP A 1 79 ? -14.138 3.540 6.330 1.00 75.56 79 ASP A CA 1
ATOM 599 C C . ASP A 1 79 ? -14.399 2.405 7.333 1.00 75.56 79 ASP A C 1
ATOM 601 O O . ASP A 1 79 ? -15.537 1.969 7.499 1.00 75.56 79 ASP A O 1
ATOM 605 N N . ILE A 1 80 ? -13.363 1.943 8.044 1.00 70.94 80 ILE A N 1
ATOM 606 C CA . ILE A 1 80 ? -13.505 0.940 9.110 1.00 70.94 80 ILE A CA 1
ATOM 607 C C . ILE A 1 80 ? -14.379 1.486 10.243 1.00 70.94 80 ILE A C 1
ATOM 609 O O . ILE A 1 80 ? -15.310 0.804 10.662 1.00 70.94 80 ILE A O 1
ATOM 613 N N . ALA A 1 81 ? -14.126 2.708 10.719 1.00 76.19 81 ALA A N 1
ATOM 614 C CA . ALA A 1 81 ? -14.910 3.328 11.786 1.00 76.19 81 ALA A CA 1
ATOM 615 C C . ALA A 1 81 ? -16.386 3.506 11.396 1.00 76.19 81 ALA A C 1
ATOM 617 O O . ALA A 1 81 ? -17.258 3.265 12.222 1.00 76.19 81 ALA A O 1
ATOM 618 N N . GLN A 1 82 ? -16.677 3.862 10.141 1.00 81.88 82 GLN A N 1
ATOM 619 C CA . GLN A 1 82 ? -18.045 3.943 9.624 1.00 81.88 82 GLN A CA 1
ATOM 620 C C . GLN A 1 82 ? -18.720 2.572 9.578 1.00 81.88 82 GLN A C 1
ATOM 622 O O . GLN A 1 82 ? -19.853 2.442 10.029 1.00 81.88 82 GLN A O 1
ATOM 627 N N . ARG A 1 83 ? -18.029 1.535 9.086 1.00 71.56 83 ARG A N 1
ATOM 628 C CA . ARG A 1 83 ? -18.571 0.166 9.045 1.00 71.56 83 ARG A CA 1
ATOM 629 C C . ARG A 1 83 ? -18.835 -0.383 10.445 1.00 71.56 83 ARG A C 1
ATOM 631 O O . ARG A 1 83 ? -19.890 -0.955 10.680 1.00 71.56 83 ARG A O 1
ATOM 638 N N . VAL A 1 84 ? -17.897 -0.194 11.374 1.00 70.94 84 VAL A N 1
ATOM 639 C CA . VAL A 1 84 ? -18.051 -0.612 12.777 1.00 70.94 84 VAL A CA 1
ATOM 640 C C . VAL A 1 84 ? -19.155 0.191 13.465 1.00 70.94 84 VAL A C 1
ATOM 642 O O . VAL A 1 84 ? -19.963 -0.391 14.177 1.00 70.94 84 VAL A O 1
ATOM 645 N N . GLY A 1 85 ? -19.222 1.503 13.222 1.00 73.62 85 GLY A N 1
ATOM 646 C CA . GLY A 1 85 ? -20.287 2.368 13.724 1.00 73.62 85 GLY A CA 1
ATOM 647 C C . GLY A 1 85 ? -21.665 1.919 13.246 1.00 73.62 85 GLY A C 1
ATOM 648 O O . GLY A 1 85 ? -22.546 1.737 14.074 1.00 73.62 85 GLY A O 1
ATOM 649 N N . GLY A 1 86 ? -21.828 1.645 11.949 1.00 78.38 86 GLY A N 1
ATOM 650 C CA . GLY A 1 86 ? -23.068 1.089 11.399 1.00 78.38 86 GLY A CA 1
ATOM 651 C C . GLY A 1 86 ? -23.431 -0.253 12.035 1.00 78.38 86 GLY A C 1
ATOM 652 O O . GLY A 1 86 ? -24.543 -0.426 12.502 1.00 78.38 86 GLY A O 1
ATOM 653 N N . LEU A 1 87 ? -22.479 -1.181 12.177 1.00 71.69 87 LEU A N 1
ATOM 654 C CA . LEU A 1 87 ? -22.742 -2.475 12.826 1.00 71.69 87 LEU A CA 1
ATOM 655 C C . LEU A 1 87 ? -23.161 -2.364 14.300 1.00 71.69 87 LEU A C 1
ATOM 657 O O . LEU A 1 87 ? -23.860 -3.243 14.797 1.00 71.69 87 LEU A O 1
ATOM 661 N N . LEU A 1 88 ? -22.685 -1.342 15.010 1.00 74.19 88 LEU A N 1
ATOM 662 C CA . LEU A 1 88 ? -22.878 -1.206 16.452 1.00 74.19 88 LEU A CA 1
ATOM 663 C C . LEU A 1 88 ? -24.043 -0.266 16.816 1.00 74.19 88 LEU A C 1
ATOM 665 O O . LEU A 1 88 ? -24.592 -0.396 17.906 1.00 74.19 88 LEU A O 1
ATOM 669 N N . TRP A 1 89 ? -24.424 0.651 15.918 1.00 80.62 89 TRP A N 1
ATOM 670 C CA . TRP A 1 89 ? -25.480 1.651 16.135 1.00 80.62 89 TRP A CA 1
ATOM 671 C C . TRP A 1 89 ? -26.675 1.565 15.170 1.00 80.62 89 TRP A C 1
ATOM 673 O O . TRP A 1 89 ? -27.733 2.089 15.526 1.00 80.62 89 TRP A O 1
ATOM 683 N N . ASP A 1 90 ? -26.577 0.906 14.007 1.00 71.00 90 ASP A N 1
ATOM 684 C CA . ASP A 1 90 ? -27.766 0.609 13.198 1.00 71.00 90 ASP A CA 1
ATOM 685 C C . ASP A 1 90 ? -28.459 -0.635 13.764 1.00 71.00 90 ASP A C 1
ATOM 687 O O . ASP A 1 90 ? -28.024 -1.772 13.575 1.00 71.00 90 ASP A O 1
ATOM 691 N N . ASN A 1 91 ? -29.576 -0.422 14.462 1.00 59.84 91 ASN A N 1
ATOM 692 C CA . ASN A 1 91 ? -30.493 -1.506 14.791 1.00 59.84 91 ASN A CA 1
ATOM 693 C C . ASN A 1 91 ? -31.147 -2.000 13.489 1.00 59.84 91 ASN A C 1
ATOM 695 O O . ASN A 1 91 ? -31.688 -1.168 12.751 1.00 59.84 91 ASN A O 1
ATOM 699 N N . PRO A 1 92 ? -31.160 -3.314 13.190 1.00 56.75 92 PRO A N 1
ATOM 700 C CA . PRO A 1 92 ? -31.976 -3.841 12.109 1.00 56.75 92 PRO A CA 1
ATOM 701 C C . PRO A 1 92 ? -33.437 -3.606 12.489 1.00 56.75 92 PRO A C 1
ATOM 703 O O . PRO A 1 92 ? -33.990 -4.337 13.299 1.00 56.75 92 PRO A O 1
ATOM 706 N N . THR A 1 93 ? -33.991 -2.512 11.963 1.00 51.06 93 THR A N 1
ATOM 707 C CA . THR A 1 93 ? -35.407 -2.140 11.926 1.00 51.06 93 THR A CA 1
ATOM 708 C C . THR A 1 93 ? -36.232 -2.696 13.084 1.00 51.06 93 THR A C 1
ATOM 710 O O . THR A 1 93 ? -36.778 -3.797 13.008 1.00 51.06 93 THR A O 1
ATOM 713 N N . GLU A 1 94 ? -36.408 -1.879 14.121 1.00 53.84 94 GLU A N 1
ATOM 714 C CA . GLU A 1 94 ? -37.661 -1.902 14.863 1.00 53.84 94 GLU A CA 1
ATOM 715 C C . GLU A 1 94 ? -38.773 -1.667 13.833 1.00 53.84 94 GLU A C 1
ATOM 717 O O . GLU A 1 94 ? -38.960 -0.561 13.316 1.00 53.84 94 GLU A O 1
ATOM 722 N N . ASP A 1 95 ? -39.408 -2.766 13.435 1.00 55.25 95 ASP A N 1
ATOM 723 C CA . ASP A 1 95 ? -40.580 -2.803 12.581 1.00 55.25 95 ASP A CA 1
ATOM 724 C C . ASP A 1 95 ? -41.670 -2.012 13.306 1.00 55.25 95 ASP A C 1
ATOM 726 O O . ASP A 1 95 ? -42.360 -2.504 14.202 1.00 55.25 95 ASP A O 1
ATOM 730 N N . ARG A 1 96 ? -41.737 -0.712 13.006 1.00 56.22 96 ARG A N 1
ATOM 731 C CA . ARG A 1 96 ? -42.741 0.193 13.550 1.00 56.22 96 ARG A CA 1
ATOM 732 C C . ARG A 1 96 ? -44.091 -0.238 13.001 1.00 56.22 96 ARG A C 1
ATOM 734 O O . ARG A 1 96 ? -44.556 0.280 11.989 1.00 56.22 96 ARG A O 1
ATOM 741 N N . LYS A 1 97 ? -44.754 -1.141 13.717 1.00 50.12 97 LYS A N 1
ATOM 742 C CA . LYS A 1 97 ? -46.1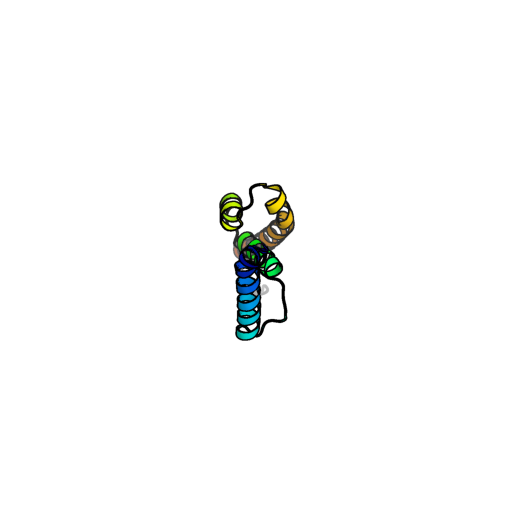94 -1.324 13.599 1.00 50.12 97 LYS A CA 1
ATOM 743 C C . LYS A 1 97 ? -46.857 -0.035 14.113 1.00 50.12 97 LYS A C 1
ATOM 745 O O . LYS A 1 97 ? -46.661 0.307 15.281 1.00 50.12 97 LYS A O 1
ATOM 750 N N . PRO A 1 98 ? -47.579 0.731 13.275 1.00 50.44 98 PRO A N 1
ATOM 751 C CA . PRO A 1 98 ? -48.249 1.937 13.738 1.00 50.44 98 PRO A CA 1
ATOM 752 C C . PRO A 1 98 ? -49.367 1.563 14.713 1.00 50.44 98 PRO A C 1
ATOM 754 O O . PRO A 1 98 ? -50.058 0.560 14.533 1.00 50.44 98 PRO A O 1
ATOM 757 N N . ALA A 1 99 ? -49.494 2.377 15.759 1.00 54.75 99 ALA A N 1
ATOM 758 C CA . ALA A 1 99 ? -50.471 2.222 16.821 1.00 54.75 99 ALA A CA 1
ATOM 759 C C . ALA A 1 99 ? -51.910 2.151 16.280 1.00 54.75 99 ALA A C 1
ATOM 761 O O . ALA A 1 99 ? -52.331 3.019 15.512 1.00 54.75 99 ALA A O 1
ATOM 762 N N . SER A 1 100 ? -52.654 1.152 16.751 1.00 54.22 100 SER A N 1
ATOM 763 C CA . SER A 1 100 ? -54.114 1.165 16.877 1.00 54.22 100 SER A CA 1
ATOM 764 C C . SER A 1 100 ? -54.508 0.261 18.033 1.00 54.22 100 SER A C 1
ATOM 766 O O . SER A 1 100 ? -54.151 -0.939 17.942 1.00 54.22 100 SER A O 1
#